Protein AF-A0A967TRV4-F1 (afdb_monomer_lite)

Structure (mmCIF, N/CA/C/O backbone):
data_AF-A0A967TRV4-F1
#
_entry.id   AF-A0A967TRV4-F1
#
loop_
_atom_site.group_PDB
_atom_site.id
_atom_site.type_symbol
_atom_site.label_atom_id
_atom_site.label_alt_id
_atom_site.label_comp_id
_atom_site.label_asym_id
_atom_site.label_entity_id
_atom_site.label_seq_id
_atom_site.pdbx_PDB_ins_code
_atom_site.Cartn_x
_atom_site.Cartn_y
_atom_site.Cartn_z
_atom_site.occupancy
_atom_site.B_iso_or_equiv
_atom_site.auth_seq_id
_atom_site.auth_comp_id
_atom_site.auth_asym_id
_atom_site.auth_atom_id
_atom_site.pdbx_PDB_model_num
ATOM 1 N N . MET A 1 1 ? -1.307 2.477 20.559 1.00 82.19 1 MET A N 1
ATOM 2 C CA . MET A 1 1 ? -1.775 1.413 19.626 1.00 82.19 1 MET A CA 1
ATOM 3 C C . MET A 1 1 ? -2.539 0.290 20.366 1.00 82.19 1 MET A C 1
ATOM 5 O O . MET A 1 1 ? -2.306 0.097 21.552 1.00 82.19 1 MET A O 1
ATOM 9 N N . ARG A 1 2 ? -3.446 -0.482 19.723 1.00 87.88 2 ARG A N 1
ATOM 10 C CA . ARG A 1 2 ? -4.072 -1.699 20.320 1.00 87.88 2 ARG A CA 1
ATOM 11 C C . ARG A 1 2 ? -3.816 -2.937 19.457 1.00 87.88 2 ARG A C 1
ATOM 13 O O . ARG A 1 2 ? -4.226 -2.971 18.302 1.00 87.88 2 ARG A O 1
ATOM 20 N N . ARG A 1 3 ? -3.208 -3.984 20.027 1.00 88.81 3 ARG A N 1
ATOM 21 C CA . ARG A 1 3 ? -2.994 -5.275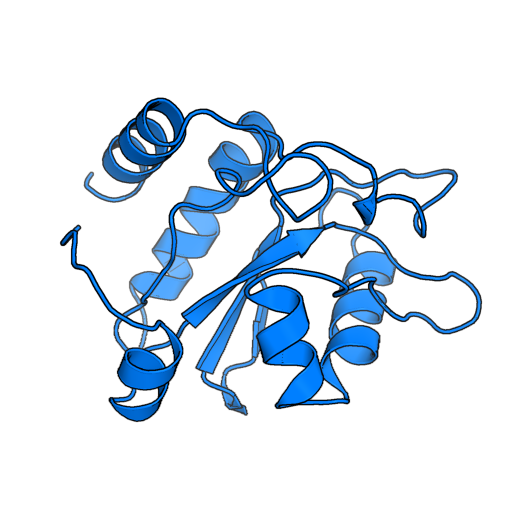 19.345 1.00 88.81 3 ARG A CA 1
ATOM 22 C C . ARG A 1 3 ? -4.223 -6.178 19.504 1.00 88.81 3 ARG A C 1
ATOM 24 O O . ARG A 1 3 ? -4.724 -6.357 20.611 1.00 88.81 3 ARG A O 1
ATOM 31 N N . VAL A 1 4 ? -4.705 -6.750 18.403 1.00 92.75 4 VAL A N 1
ATOM 32 C CA . VAL A 1 4 ? -5.882 -7.637 18.360 1.00 92.75 4 VAL A CA 1
ATOM 33 C C . VAL A 1 4 ? -5.653 -8.787 17.381 1.00 92.75 4 VAL A C 1
ATOM 35 O O . VAL A 1 4 ? -4.805 -8.695 16.497 1.00 92.75 4 VAL A O 1
ATOM 38 N N . ARG A 1 5 ? -6.426 -9.868 17.519 1.00 92.56 5 ARG A N 1
ATOM 39 C CA . ARG A 1 5 ? -6.487 -10.960 16.540 1.00 92.56 5 ARG A CA 1
ATOM 40 C C . ARG A 1 5 ? -7.801 -10.859 15.766 1.00 92.56 5 ARG A C 1
ATOM 42 O O . ARG A 1 5 ? -8.851 -10.779 16.392 1.00 92.56 5 ARG A O 1
ATOM 49 N N . GLY A 1 6 ? -7.742 -10.902 14.438 1.00 93.25 6 GLY A N 1
ATOM 50 C CA . GLY A 1 6 ? -8.920 -10.857 13.567 1.00 93.25 6 GLY A CA 1
ATOM 51 C C . GLY A 1 6 ? -8.543 -10.760 12.089 1.00 93.25 6 GLY A C 1
ATOM 52 O O . GLY A 1 6 ? -7.355 -10.799 11.759 1.00 93.25 6 GLY A O 1
ATOM 53 N N . ASP A 1 7 ? -9.548 -10.635 11.224 1.00 95.06 7 ASP A N 1
ATOM 54 C CA . ASP A 1 7 ? -9.382 -10.343 9.797 1.00 95.06 7 ASP A CA 1
ATOM 55 C C . ASP A 1 7 ? -9.482 -8.827 9.565 1.00 95.06 7 ASP A C 1
ATOM 57 O O . ASP A 1 7 ? -10.413 -8.183 10.044 1.00 95.06 7 ASP A O 1
ATOM 61 N N . LEU A 1 8 ? -8.528 -8.241 8.833 1.00 96.19 8 LEU A N 1
ATOM 62 C CA . LEU A 1 8 ? -8.542 -6.814 8.491 1.00 96.19 8 LEU A CA 1
ATOM 63 C C . LEU A 1 8 ? -9.799 -6.405 7.716 1.00 96.19 8 LEU A C 1
ATOM 65 O O . LEU A 1 8 ? -10.244 -5.270 7.854 1.00 96.19 8 LEU A O 1
ATOM 69 N N . TRP A 1 9 ? -10.382 -7.305 6.925 1.00 97.69 9 TRP A N 1
ATOM 70 C CA . TRP A 1 9 ? -11.586 -7.005 6.153 1.00 97.69 9 TRP A CA 1
ATOM 71 C C . TRP A 1 9 ? -12.848 -6.920 7.012 1.00 97.69 9 TRP A C 1
ATOM 73 O O . TRP A 1 9 ? -13.764 -6.195 6.632 1.00 97.69 9 TRP A O 1
ATOM 83 N N . ASP A 1 10 ? -12.883 -7.579 8.174 1.00 97.94 10 ASP A N 1
ATOM 84 C CA . ASP A 1 10 ? -13.974 -7.402 9.140 1.00 97.94 10 ASP A CA 1
ATOM 85 C C . ASP A 1 10 ? -13.906 -5.990 9.741 1.00 97.94 10 ASP A C 1
ATOM 87 O O . ASP A 1 10 ? -14.896 -5.265 9.760 1.00 97.94 10 ASP A O 1
ATOM 91 N N . TRP A 1 11 ? -12.703 -5.533 10.114 1.00 97.12 11 TRP A N 1
ATOM 92 C CA . TRP A 1 11 ? -12.492 -4.154 10.574 1.00 97.12 11 TRP A CA 1
ATOM 93 C C . TRP A 1 11 ? -12.838 -3.124 9.492 1.00 97.12 11 TRP A C 1
ATOM 95 O O . TRP A 1 11 ? -13.407 -2.076 9.798 1.00 97.12 11 TRP A O 1
ATOM 105 N N . HIS A 1 12 ? -12.515 -3.423 8.228 1.00 98.00 12 HIS A N 1
ATOM 106 C CA . HIS A 1 12 ? -12.898 -2.593 7.081 1.00 98.00 12 HIS A CA 1
ATOM 107 C C . HIS A 1 12 ? -14.419 -2.468 6.950 1.00 98.00 12 HIS A C 1
ATOM 109 O O . HIS A 1 12 ? -14.926 -1.361 6.781 1.00 98.00 12 HIS A O 1
ATOM 115 N N . ALA A 1 13 ? -15.154 -3.574 7.108 1.00 97.62 13 ALA A N 1
ATOM 116 C CA . ALA A 1 13 ? -16.617 -3.570 7.117 1.00 97.62 13 ALA A CA 1
ATOM 117 C C . ALA A 1 13 ? -17.198 -2.757 8.291 1.00 97.62 13 ALA A C 1
ATOM 119 O O . ALA A 1 13 ? -18.222 -2.096 8.127 1.00 97.62 13 ALA A O 1
ATOM 120 N N . ASP A 1 14 ? -16.497 -2.726 9.427 1.00 96.88 14 ASP A N 1
ATOM 121 C CA . ASP A 1 14 ? -16.823 -1.895 10.595 1.00 96.88 14 ASP A CA 1
ATOM 122 C C . ASP A 1 14 ? -16.398 -0.418 10.439 1.00 96.88 14 ASP A C 1
ATOM 124 O O . ASP A 1 14 ? -16.414 0.354 11.400 1.00 96.88 14 ASP A O 1
ATOM 128 N N . GLY A 1 15 ? -15.996 -0.001 9.235 1.00 96.69 15 GLY A N 1
ATOM 129 C CA . GLY A 1 15 ? -15.665 1.385 8.908 1.00 96.69 15 GLY A CA 1
ATOM 130 C C . GLY A 1 15 ? -14.222 1.791 9.205 1.00 96.69 15 GLY A C 1
ATOM 131 O O . GLY A 1 15 ? -13.912 2.981 9.152 1.00 96.69 15 GLY A O 1
ATOM 132 N N . HIS A 1 16 ? -13.326 0.846 9.505 1.00 97.62 16 HIS A N 1
ATOM 133 C CA . HIS A 1 16 ? -11.899 1.148 9.624 1.00 97.62 16 HIS A CA 1
ATOM 134 C C . HIS A 1 16 ? -11.274 1.334 8.243 1.00 97.62 16 HIS A C 1
ATOM 136 O O . HIS A 1 16 ? -11.609 0.642 7.281 1.00 97.62 16 HIS A O 1
ATOM 142 N N . ARG A 1 17 ? -10.274 2.209 8.161 1.00 97.94 17 ARG A N 1
ATOM 143 C CA . ARG A 1 17 ? -9.349 2.213 7.027 1.00 97.94 17 ARG A CA 1
ATOM 144 C C . ARG A 1 17 ? -8.327 1.103 7.213 1.00 97.94 17 ARG A C 1
ATOM 146 O O . ARG A 1 17 ? -7.861 0.886 8.330 1.00 97.94 17 ARG A O 1
ATOM 153 N N . ILE A 1 18 ? -7.944 0.420 6.140 1.00 97.81 18 ILE A N 1
ATOM 154 C CA . ILE A 1 18 ? -6.967 -0.673 6.225 1.00 97.81 18 ILE A CA 1
ATOM 155 C C . ILE A 1 18 ? -5.657 -0.341 5.524 1.00 97.81 18 ILE A C 1
ATOM 157 O O . ILE A 1 18 ? -5.634 0.214 4.426 1.00 97.81 18 ILE A O 1
ATOM 161 N N . VAL A 1 19 ? -4.552 -0.733 6.155 1.00 97.56 19 VAL A N 1
ATOM 162 C CA . VAL A 1 19 ? -3.214 -0.601 5.577 1.00 97.56 19 VAL A CA 1
ATOM 163 C C . VAL A 1 19 ? -2.900 -1.796 4.683 1.00 97.56 19 VAL A C 1
ATOM 165 O O . VAL A 1 19 ? -2.861 -2.947 5.126 1.00 97.56 19 VAL A O 1
ATOM 168 N N . ILE A 1 20 ? -2.615 -1.506 3.420 1.00 97.62 20 ILE A N 1
ATOM 169 C CA . ILE A 1 20 ? -2.176 -2.451 2.404 1.00 97.62 20 ILE A CA 1
ATOM 170 C C . ILE A 1 20 ? -0.660 -2.327 2.269 1.00 97.62 20 ILE A C 1
ATOM 172 O O . ILE A 1 20 ? -0.155 -1.346 1.728 1.00 97.62 20 ILE A O 1
ATOM 176 N N . SER A 1 21 ? 0.078 -3.328 2.750 1.00 95.94 21 SER A N 1
ATOM 177 C CA . SER A 1 21 ? 1.526 -3.383 2.549 1.00 95.94 21 SER A CA 1
ATOM 178 C C . SER A 1 21 ? 1.854 -3.725 1.096 1.00 95.94 21 SER A C 1
ATOM 180 O O . SER A 1 21 ? 1.392 -4.735 0.558 1.00 95.94 21 SER A O 1
ATOM 182 N N . THR A 1 22 ? 2.656 -2.884 0.447 1.00 96.12 22 THR A N 1
ATOM 183 C CA . THR A 1 22 ? 2.939 -2.989 -0.991 1.00 96.12 22 THR A CA 1
ATOM 184 C C . THR A 1 22 ? 4.427 -2.944 -1.314 1.00 96.12 22 THR A C 1
ATOM 186 O O . THR A 1 22 ? 5.271 -2.547 -0.512 1.00 96.12 22 THR A O 1
ATOM 189 N N . ASN A 1 23 ? 4.769 -3.381 -2.524 1.00 95.94 23 ASN A N 1
ATOM 190 C CA . ASN A 1 23 ? 6.057 -3.062 -3.130 1.00 95.94 23 ASN A CA 1
ATOM 191 C C . ASN A 1 23 ? 5.946 -1.785 -3.947 1.00 95.94 23 ASN A C 1
ATOM 193 O O . ASN A 1 23 ? 4.896 -1.540 -4.539 1.00 95.94 23 ASN A O 1
ATOM 197 N N . ILE A 1 24 ? 7.040 -1.035 -4.037 1.00 97.31 24 ILE A N 1
ATOM 198 C CA . ILE A 1 24 ? 7.157 0.022 -5.032 1.00 97.31 24 ILE A CA 1
ATOM 199 C C . ILE A 1 24 ? 7.616 -0.614 -6.342 1.00 97.31 24 ILE A C 1
ATOM 201 O O . ILE A 1 24 ? 8.747 -1.085 -6.457 1.00 97.31 24 ILE A O 1
ATOM 205 N N . GLY A 1 25 ? 6.731 -0.636 -7.331 1.00 96.75 25 GLY A N 1
ATOM 206 C CA . GLY A 1 25 ? 7.007 -1.283 -8.605 1.00 96.75 25 GLY A CA 1
ATOM 207 C C . GLY A 1 25 ? 5.820 -1.249 -9.553 1.00 96.75 25 GLY A C 1
ATOM 208 O O . GLY A 1 25 ? 4.684 -0.997 -9.150 1.00 96.75 25 GLY A O 1
ATOM 209 N N . TYR A 1 26 ? 6.085 -1.482 -10.829 1.00 98.06 26 TYR A N 1
ATOM 210 C CA . TYR A 1 26 ? 5.066 -1.547 -11.870 1.00 98.06 26 TYR A CA 1
ATOM 211 C C . TYR A 1 26 ? 5.631 -2.236 -13.111 1.00 98.06 26 TYR A C 1
ATOM 213 O O . TYR A 1 26 ? 6.827 -2.154 -13.379 1.00 98.06 26 TYR A O 1
ATOM 221 N N . CYS A 1 27 ? 4.765 -2.893 -13.880 1.00 97.81 27 CYS A N 1
ATOM 222 C CA . CYS A 1 27 ? 5.088 -3.339 -15.231 1.00 97.81 27 CYS A CA 1
ATOM 223 C C . CYS A 1 27 ? 5.163 -2.113 -16.163 1.00 97.81 27 CYS A C 1
ATOM 225 O O . CYS A 1 27 ? 4.160 -1.398 -16.263 1.00 97.81 27 CYS A O 1
ATOM 227 N N . PRO A 1 28 ? 6.289 -1.852 -16.854 1.00 96.81 28 PRO A N 1
ATOM 228 C CA . PRO A 1 28 ? 6.428 -0.695 -17.744 1.00 96.81 28 PRO A CA 1
ATOM 229 C C . PRO A 1 28 ? 5.424 -0.662 -18.902 1.00 96.81 28 PRO A C 1
ATOM 231 O O . PRO A 1 28 ? 5.071 0.416 -19.369 1.00 96.81 28 PRO A O 1
ATOM 234 N N . GLU A 1 29 ? 4.948 -1.825 -19.352 1.00 97.19 29 GLU A N 1
ATOM 235 C CA . GLU A 1 29 ? 4.021 -1.930 -20.486 1.00 97.19 29 GLU A CA 1
ATOM 236 C C . GLU A 1 29 ? 2.574 -1.611 -20.092 1.00 97.19 29 GLU A C 1
ATOM 238 O O . GLU A 1 29 ? 1.828 -1.022 -20.872 1.00 97.19 29 GLU A O 1
ATOM 243 N N . THR A 1 30 ? 2.163 -1.983 -18.874 1.00 97.75 30 THR A N 1
ATOM 244 C CA . THR A 1 30 ? 0.757 -1.891 -18.444 1.00 97.75 30 THR A CA 1
ATOM 245 C C . THR A 1 30 ? 0.525 -0.942 -17.272 1.00 97.75 30 THR A C 1
ATOM 247 O O . THR A 1 30 ? -0.618 -0.761 -16.862 1.00 97.75 30 THR A O 1
ATOM 250 N N . TYR A 1 31 ? 1.585 -0.407 -16.662 1.00 97.88 31 TYR A N 1
ATOM 251 C CA . TYR A 1 31 ? 1.552 0.348 -15.402 1.00 97.88 31 TYR A CA 1
ATOM 252 C C . TYR A 1 31 ? 0.882 -0.387 -14.232 1.00 97.88 31 TYR A C 1
ATOM 254 O O . TYR A 1 31 ? 0.383 0.242 -13.303 1.00 97.88 31 TYR A O 1
ATOM 262 N N . ARG A 1 32 ? 0.859 -1.726 -14.245 1.00 98.50 32 ARG A N 1
ATOM 263 C CA . ARG A 1 32 ? 0.245 -2.520 -13.167 1.00 98.50 32 ARG A CA 1
ATOM 264 C C . ARG A 1 32 ? 1.285 -2.878 -12.111 1.00 98.50 32 ARG A C 1
ATOM 266 O O . ARG A 1 32 ? 2.345 -3.397 -12.449 1.00 98.50 32 ARG A O 1
ATOM 273 N N . ASN A 1 33 ? 0.973 -2.644 -10.841 1.00 98.25 33 ASN A N 1
ATOM 274 C CA . ASN A 1 33 ? 1.752 -3.131 -9.704 1.00 98.25 33 ASN A CA 1
ATOM 275 C C . ASN A 1 33 ? 1.516 -4.633 -9.481 1.00 98.25 33 ASN A C 1
ATOM 277 O O . ASN A 1 33 ? 0.394 -5.128 -9.624 1.00 98.25 33 ASN A O 1
ATOM 281 N N . ASN A 1 34 ? 2.562 -5.362 -9.084 1.00 96.12 34 ASN A N 1
ATOM 282 C CA . ASN A 1 34 ? 2.416 -6.758 -8.689 1.00 96.12 34 ASN A CA 1
ATOM 283 C C . ASN A 1 34 ? 1.871 -6.857 -7.254 1.00 96.12 34 ASN A C 1
ATOM 285 O O . ASN A 1 34 ? 2.615 -6.774 -6.276 1.00 96.12 34 ASN A O 1
ATOM 289 N N . MET A 1 35 ? 0.567 -7.104 -7.147 1.00 95.38 35 MET A N 1
ATOM 290 C CA . MET A 1 35 ? -0.148 -7.361 -5.895 1.00 95.38 35 MET A CA 1
ATOM 291 C C . MET A 1 35 ? -0.461 -8.862 -5.745 1.00 95.38 35 MET A C 1
ATOM 293 O O . MET A 1 35 ? -1.609 -9.255 -5.572 1.00 95.38 35 MET A O 1
ATOM 297 N N . GLY A 1 36 ? 0.546 -9.728 -5.886 1.00 93.38 36 GLY A N 1
ATOM 298 C CA . GLY A 1 36 ? 0.357 -11.181 -6.011 1.00 93.38 36 GLY A CA 1
ATOM 299 C C . GLY A 1 36 ? 0.192 -11.979 -4.712 1.00 93.38 36 GLY A C 1
ATOM 300 O O . GLY A 1 36 ? -0.112 -13.167 -4.782 1.00 93.38 36 GLY A O 1
ATOM 301 N N . ALA A 1 37 ? 0.381 -11.378 -3.530 1.00 91.75 37 ALA A N 1
ATOM 302 C CA . ALA A 1 37 ? 0.254 -12.095 -2.259 1.00 91.75 37 ALA A CA 1
ATOM 303 C C . ALA A 1 37 ? -0.316 -11.249 -1.107 1.00 91.75 37 ALA A C 1
ATOM 305 O O . ALA A 1 37 ? -0.370 -10.019 -1.173 1.00 91.75 37 ALA A O 1
ATOM 306 N N . GLY A 1 38 ? -0.725 -11.936 -0.035 1.00 92.44 38 GLY A N 1
ATOM 307 C CA . GLY A 1 38 ? -1.124 -11.326 1.234 1.00 92.44 38 GLY A CA 1
ATOM 308 C C . GLY A 1 38 ? -2.290 -10.345 1.108 1.00 92.44 38 GLY A C 1
ATOM 309 O O . GLY A 1 38 ? -3.194 -10.528 0.290 1.00 92.44 38 GLY A O 1
ATOM 310 N N . ILE A 1 39 ? -2.255 -9.291 1.926 1.00 94.81 39 ILE A N 1
ATOM 311 C CA . ILE A 1 39 ? -3.304 -8.267 1.962 1.00 94.81 39 ILE A CA 1
ATOM 312 C C . ILE A 1 39 ? -3.411 -7.497 0.634 1.00 94.81 39 ILE A C 1
ATOM 314 O O . ILE A 1 39 ? -4.513 -7.165 0.207 1.00 94.81 39 ILE A O 1
ATOM 318 N N . ALA A 1 40 ? -2.295 -7.304 -0.078 1.00 96.19 40 ALA A N 1
ATOM 319 C CA . ALA A 1 40 ? -2.278 -6.670 -1.395 1.00 96.19 40 ALA A CA 1
ATOM 320 C C . ALA A 1 40 ? -3.054 -7.488 -2.442 1.00 96.19 40 ALA A C 1
ATOM 322 O O . ALA A 1 40 ? -3.873 -6.934 -3.172 1.00 96.19 40 ALA A O 1
ATOM 323 N N . TRP A 1 41 ? -2.869 -8.810 -2.474 1.00 96.56 41 TRP A N 1
ATOM 324 C CA . TRP A 1 41 ? -3.657 -9.695 -3.343 1.00 96.56 41 TRP A CA 1
ATOM 325 C C . TRP A 1 41 ? -5.132 -9.718 -2.977 1.00 96.56 41 TRP A C 1
ATOM 327 O O . TRP A 1 41 ? -5.999 -9.665 -3.848 1.00 96.56 41 TRP A O 1
ATOM 337 N N . GLN A 1 42 ? -5.426 -9.761 -1.679 1.00 97.38 42 GLN A N 1
ATOM 338 C CA . GLN A 1 42 ? -6.797 -9.689 -1.190 1.00 97.38 42 GLN A CA 1
ATOM 339 C C . GLN A 1 42 ? -7.483 -8.375 -1.597 1.00 97.38 42 GLN A C 1
ATOM 341 O O . GLN A 1 42 ? -8.667 -8.409 -1.933 1.00 97.38 42 GLN A O 1
ATOM 346 N N . ALA A 1 43 ? -6.754 -7.254 -1.607 1.00 98.06 43 ALA A N 1
ATOM 347 C CA . ALA A 1 43 ? -7.247 -5.961 -2.070 1.00 98.06 43 ALA A CA 1
ATOM 348 C C . ALA A 1 43 ? -7.458 -5.947 -3.589 1.00 98.06 43 ALA A C 1
ATOM 350 O O . ALA A 1 43 ? -8.548 -5.616 -4.041 1.00 98.06 43 ALA A O 1
ATOM 351 N N . ALA A 1 44 ? -6.477 -6.399 -4.375 1.00 98.25 44 ALA A N 1
ATOM 352 C CA . ALA A 1 44 ? -6.584 -6.467 -5.835 1.00 98.25 44 ALA A CA 1
ATOM 353 C C . ALA A 1 44 ? -7.715 -7.390 -6.323 1.00 98.25 44 ALA A C 1
ATOM 355 O O . ALA A 1 44 ? -8.293 -7.161 -7.381 1.00 98.25 44 ALA A O 1
ATOM 356 N N . ARG A 1 45 ? -8.058 -8.436 -5.559 1.00 98.19 45 ARG A N 1
ATOM 357 C CA . ARG A 1 45 ? -9.213 -9.297 -5.859 1.00 98.19 45 ARG A CA 1
ATOM 358 C C . ARG A 1 45 ? -10.557 -8.640 -5.568 1.00 98.19 45 ARG A C 1
ATOM 360 O O . ARG A 1 45 ? -11.527 -8.967 -6.243 1.00 98.19 45 ARG A O 1
ATOM 367 N N . ARG A 1 46 ? -10.622 -7.780 -4.550 1.00 98.25 46 ARG A N 1
ATOM 368 C CA . ARG A 1 46 ? -11.835 -7.030 -4.194 1.00 98.25 46 ARG A CA 1
ATOM 369 C C . ARG A 1 46 ? -12.044 -5.830 -5.116 1.00 98.25 46 ARG A C 1
ATOM 371 O O . ARG A 1 46 ? -13.177 -5.554 -5.486 1.00 98.25 46 ARG A O 1
ATOM 378 N N . TYR A 1 47 ? -10.952 -5.190 -5.523 1.00 98.12 47 TYR A N 1
ATOM 379 C CA . TYR A 1 47 ? -10.930 -3.973 -6.332 1.00 98.12 47 TYR A CA 1
ATOM 380 C C . TYR A 1 47 ? -9.939 -4.152 -7.505 1.00 98.12 47 TYR A C 1
ATOM 382 O O . TYR A 1 47 ? -8.741 -3.860 -7.369 1.00 98.12 47 TYR A O 1
ATOM 390 N N . PRO A 1 48 ? -10.396 -4.710 -8.646 1.00 98.12 48 PRO A N 1
ATOM 391 C CA . PRO A 1 48 ? -9.535 -5.104 -9.771 1.00 98.12 48 PRO A CA 1
ATOM 392 C C . PRO A 1 48 ? -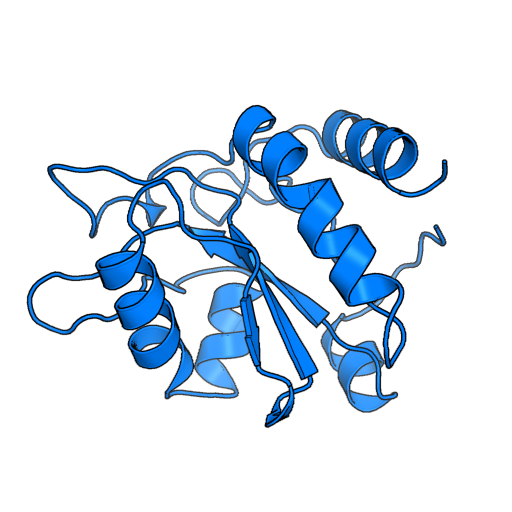8.743 -3.972 -10.442 1.00 98.12 48 PRO A C 1
ATOM 394 O O . PRO A 1 48 ? -7.775 -4.240 -11.164 1.00 98.12 48 PRO A O 1
ATOM 397 N N . GLU A 1 49 ? -9.137 -2.721 -10.218 1.00 97.94 49 GLU A N 1
ATOM 398 C CA . GLU A 1 49 ? -8.492 -1.509 -10.719 1.00 97.94 49 GLU A CA 1
ATOM 399 C C . GLU A 1 49 ? -7.270 -1.080 -9.893 1.00 97.94 49 GLU A C 1
ATOM 401 O O . GLU A 1 49 ? -6.418 -0.342 -10.394 1.00 97.94 49 GLU A O 1
ATOM 406 N N . LEU A 1 50 ? -7.137 -1.558 -8.648 1.00 98.50 50 LEU A N 1
ATOM 407 C CA . LEU A 1 50 ? -6.051 -1.149 -7.749 1.00 98.50 50 LEU A CA 1
ATOM 408 C C . LEU A 1 50 ? -4.643 -1.396 -8.301 1.00 98.50 50 LEU A C 1
ATOM 410 O O . LEU A 1 50 ? -3.814 -0.499 -8.146 1.00 98.50 50 LEU A O 1
ATOM 414 N N . PRO A 1 51 ? -4.333 -2.538 -8.950 1.00 98.62 51 PRO A N 1
ATOM 415 C CA . PRO A 1 51 ? -2.996 -2.766 -9.488 1.00 98.62 51 PRO A CA 1
ATOM 416 C C . PRO A 1 51 ? -2.574 -1.699 -10.496 1.00 98.62 51 PRO A C 1
ATOM 418 O O . PRO A 1 51 ? -1.435 -1.246 -10.460 1.00 98.62 51 PRO A O 1
ATOM 421 N N . GLU A 1 52 ? -3.477 -1.287 -11.386 1.00 98.62 52 GLU A N 1
ATOM 422 C CA . GLU A 1 52 ? -3.183 -0.242 -12.367 1.00 98.62 52 GLU A CA 1
ATOM 423 C C . GLU A 1 52 ? -3.118 1.133 -11.704 1.00 98.62 52 GLU A C 1
ATOM 425 O O . GLU A 1 52 ? -2.169 1.880 -11.933 1.00 98.62 52 GLU A O 1
ATOM 430 N N . TRP A 1 53 ? -4.090 1.457 -10.846 1.00 98.62 53 TRP A N 1
ATOM 431 C CA . TRP A 1 53 ? -4.094 2.731 -10.134 1.00 98.62 53 TRP A CA 1
ATOM 432 C C . TRP A 1 53 ? -2.797 2.927 -9.340 1.00 98.62 53 TRP A C 1
ATOM 434 O O . TRP A 1 53 ? -2.118 3.933 -9.530 1.00 98.62 53 TRP A O 1
ATOM 444 N N . TYR A 1 54 ? -2.422 1.956 -8.503 1.00 98.62 54 TYR A N 1
ATOM 445 C CA . TYR A 1 54 ? -1.240 2.055 -7.649 1.00 98.62 54 TYR A CA 1
ATOM 446 C C . TYR A 1 54 ? 0.056 1.998 -8.464 1.00 98.62 54 TYR A C 1
ATOM 448 O O . TYR A 1 54 ? 0.983 2.758 -8.198 1.00 98.62 54 TYR A O 1
ATOM 456 N N . GLY A 1 55 ? 0.116 1.160 -9.506 1.00 98.56 55 GLY A N 1
ATOM 457 C CA . GLY A 1 55 ? 1.294 1.081 -10.370 1.00 98.56 55 GLY A CA 1
ATOM 458 C C . GLY A 1 55 ? 1.576 2.386 -11.125 1.00 98.56 55 GLY A C 1
ATOM 459 O O . GLY A 1 55 ? 2.740 2.763 -11.254 1.00 98.56 55 GLY A O 1
ATOM 460 N N . ARG A 1 56 ? 0.544 3.148 -11.520 1.00 98.62 56 ARG A N 1
ATOM 461 C CA . ARG A 1 56 ? 0.719 4.514 -12.054 1.00 98.62 56 ARG A CA 1
ATOM 462 C C . ARG A 1 56 ? 1.316 5.472 -11.022 1.00 98.62 56 ARG A C 1
ATOM 464 O O . ARG A 1 56 ? 2.160 6.285 -11.387 1.00 98.62 56 ARG A O 1
ATOM 471 N N . GLN A 1 57 ? 0.936 5.354 -9.748 1.00 98.56 57 GLN A N 1
ATOM 472 C CA . GLN A 1 57 ? 1.545 6.152 -8.677 1.00 98.56 57 GLN A CA 1
ATOM 473 C C . GLN A 1 57 ? 3.020 5.772 -8.480 1.00 98.56 57 GLN A C 1
ATOM 475 O O . GLN A 1 57 ? 3.881 6.647 -8.432 1.00 98.56 57 GLN A O 1
ATOM 480 N N . CYS A 1 58 ? 3.343 4.474 -8.471 1.00 98.31 58 CYS A N 1
ATOM 481 C CA . CYS A 1 58 ? 4.734 4.017 -8.421 1.00 98.31 58 CYS A CA 1
ATOM 482 C C . CYS A 1 58 ? 5.557 4.508 -9.619 1.00 98.31 58 CYS A C 1
ATOM 484 O O . CYS A 1 58 ? 6.730 4.832 -9.459 1.00 98.31 58 CYS A O 1
ATOM 486 N N . ALA A 1 59 ? 4.965 4.580 -10.813 1.00 98.25 59 ALA A N 1
ATOM 487 C CA . ALA A 1 59 ? 5.638 5.111 -11.994 1.00 98.25 59 ALA A CA 1
ATOM 488 C C . ALA A 1 59 ? 5.914 6.614 -11.899 1.00 98.25 59 ALA A C 1
ATOM 490 O O . ALA A 1 59 ? 6.972 7.060 -12.334 1.00 98.25 59 ALA A O 1
ATOM 491 N N . ALA A 1 60 ? 4.993 7.378 -11.311 1.00 98.19 60 ALA A N 1
ATOM 492 C CA . ALA A 1 60 ? 5.153 8.816 -11.126 1.00 98.19 60 ALA A CA 1
ATOM 493 C C . ALA A 1 60 ? 6.215 9.166 -10.071 1.00 98.19 60 ALA A C 1
ATOM 495 O O . ALA A 1 60 ? 6.949 10.135 -10.246 1.00 98.19 60 ALA A O 1
ATOM 496 N N . HIS A 1 61 ? 6.299 8.387 -8.989 1.00 97.81 61 HIS A N 1
ATOM 497 C CA . HIS A 1 61 ? 7.130 8.726 -7.830 1.00 97.81 61 HIS A CA 1
ATOM 498 C C . HIS A 1 61 ? 8.420 7.905 -7.703 1.00 97.81 61 HIS A C 1
ATOM 500 O O . HIS A 1 61 ? 9.361 8.343 -7.046 1.00 97.81 61 HIS A O 1
ATOM 506 N N . GLY A 1 62 ? 8.497 6.712 -8.299 1.00 97.12 62 GLY A N 1
ATOM 507 C CA . GLY A 1 62 ? 9.653 5.826 -8.151 1.00 97.12 62 GLY A CA 1
ATOM 508 C C . GLY A 1 62 ? 9.970 5.552 -6.678 1.00 97.12 62 GLY A C 1
ATOM 509 O O . GLY A 1 62 ? 9.066 5.287 -5.884 1.00 97.12 62 GLY A O 1
ATOM 510 N N . ALA A 1 63 ? 11.246 5.648 -6.296 1.00 96.75 63 ALA A N 1
ATOM 511 C CA . ALA A 1 63 ? 11.707 5.430 -4.919 1.00 96.75 63 ALA A CA 1
ATOM 512 C C . ALA A 1 63 ? 11.011 6.330 -3.878 1.00 96.75 63 ALA A C 1
ATOM 514 O O . ALA A 1 63 ? 10.865 5.931 -2.722 1.00 96.75 63 ALA A O 1
ATOM 515 N N . ASP A 1 64 ? 10.507 7.488 -4.303 1.00 97.25 64 ASP A N 1
ATOM 516 C CA . ASP A 1 64 ? 9.848 8.466 -3.441 1.00 97.25 64 ASP A CA 1
ATOM 517 C C . ASP A 1 64 ? 8.342 8.227 -3.296 1.00 97.25 64 ASP A C 1
ATOM 519 O O . ASP A 1 64 ? 7.632 9.083 -2.773 1.00 97.25 64 ASP A O 1
ATOM 523 N N . THR A 1 65 ? 7.834 7.066 -3.730 1.00 98.12 65 THR A N 1
ATOM 524 C CA . THR A 1 65 ? 6.419 6.709 -3.559 1.00 98.12 65 THR A CA 1
ATOM 525 C C . THR A 1 65 ? 6.014 6.867 -2.083 1.00 98.12 65 THR A C 1
ATOM 527 O O . THR A 1 65 ? 6.589 6.184 -1.222 1.00 98.12 65 THR A O 1
ATOM 530 N N . PRO A 1 66 ? 5.065 7.772 -1.770 1.00 97.69 66 PRO A N 1
ATOM 531 C CA . PRO A 1 66 ? 4.648 8.033 -0.399 1.00 97.69 66 PRO A CA 1
ATOM 532 C C . PRO A 1 66 ? 3.623 6.992 0.067 1.00 97.69 66 PRO A C 1
ATOM 534 O O . PRO A 1 66 ? 3.239 6.083 -0.678 1.00 97.69 66 PRO A O 1
ATOM 537 N N . VAL A 1 67 ? 3.148 7.136 1.304 1.00 97.94 67 VAL A N 1
ATOM 538 C CA . VAL A 1 67 ? 1.893 6.501 1.720 1.00 97.94 67 VAL A CA 1
ATOM 539 C C . VAL A 1 67 ? 0.750 7.151 0.941 1.00 97.94 67 VAL A C 1
ATOM 541 O O . VAL A 1 67 ? 0.625 8.373 0.920 1.00 97.94 67 VAL A O 1
ATOM 544 N N . LEU A 1 68 ? -0.062 6.340 0.266 1.00 97.94 68 LEU A N 1
ATOM 545 C CA . LEU A 1 68 ? -1.130 6.826 -0.612 1.00 97.94 68 LEU A CA 1
ATOM 546 C C . LEU A 1 68 ? -2.494 6.394 -0.089 1.00 97.94 68 LEU A C 1
ATOM 548 O O . LEU A 1 68 ? -2.683 5.234 0.270 1.00 97.94 68 LEU A O 1
ATOM 552 N N . GLU A 1 69 ? -3.463 7.304 -0.098 1.00 97.38 69 GLU A N 1
ATOM 553 C CA . GLU A 1 69 ? -4.835 7.012 0.319 1.00 97.38 69 GLU A CA 1
ATOM 554 C C . GLU A 1 69 ? -5.758 6.809 -0.895 1.00 97.38 69 GLU A C 1
ATOM 556 O O . GLU A 1 69 ? -5.736 7.572 -1.862 1.00 97.38 69 GLU A O 1
ATOM 561 N N . ARG A 1 70 ? -6.602 5.774 -0.824 1.00 97.38 70 ARG A N 1
ATOM 562 C CA . ARG A 1 70 ? -7.817 5.612 -1.634 1.00 97.38 70 ARG A CA 1
ATOM 563 C C . ARG A 1 70 ? -9.023 5.765 -0.728 1.00 97.38 70 ARG A C 1
ATOM 565 O O . ARG A 1 70 ? -9.563 4.775 -0.230 1.00 97.38 70 ARG A O 1
ATOM 572 N N . SER A 1 71 ? -9.394 7.017 -0.470 1.00 94.94 71 SER A N 1
ATOM 573 C CA . SER A 1 71 ? -10.397 7.376 0.537 1.00 94.94 71 SER A CA 1
ATOM 574 C C . SER A 1 71 ? -11.781 6.823 0.181 1.00 94.94 71 SER A C 1
ATOM 576 O O . SER A 1 71 ? -12.517 6.411 1.070 1.00 94.94 71 SER A O 1
ATOM 578 N N . ASP A 1 72 ? -12.096 6.718 -1.116 1.00 96.50 72 ASP A N 1
ATOM 579 C CA . ASP A 1 72 ? -13.315 6.091 -1.644 1.00 96.50 72 ASP A CA 1
ATOM 580 C C . ASP A 1 72 ? -13.442 4.604 -1.282 1.00 96.50 72 ASP A C 1
ATOM 582 O O . ASP A 1 72 ? -14.550 4.080 -1.193 1.00 96.50 72 ASP A O 1
ATOM 586 N N . LEU A 1 73 ? -12.313 3.937 -1.040 1.00 97.62 73 LEU A N 1
ATOM 587 C CA . LEU A 1 73 ? -12.242 2.520 -0.691 1.00 97.62 73 LEU A CA 1
ATOM 588 C C . LEU A 1 73 ? -11.825 2.285 0.767 1.00 97.62 73 LEU A C 1
ATOM 590 O O . LEU A 1 73 ? -11.762 1.137 1.201 1.00 97.62 73 LEU A O 1
ATOM 594 N N . GLY A 1 74 ? -11.498 3.336 1.524 1.00 97.56 74 GLY A N 1
ATOM 595 C CA . GLY A 1 74 ? -10.955 3.219 2.879 1.00 97.56 74 GLY A CA 1
ATOM 596 C C . GLY A 1 74 ? -9.619 2.464 2.941 1.00 97.56 74 GLY A C 1
ATOM 597 O O . GLY A 1 74 ? -9.399 1.683 3.866 1.00 97.56 74 GLY A O 1
ATOM 598 N N . LEU A 1 75 ? -8.737 2.645 1.951 1.00 98.31 75 LEU A N 1
ATOM 599 C CA . LEU A 1 75 ? -7.453 1.934 1.867 1.00 98.31 75 LEU A CA 1
ATOM 600 C C . LEU A 1 75 ? -6.261 2.890 1.972 1.00 98.31 75 LEU A C 1
ATOM 602 O O . LEU A 1 75 ? -6.246 3.943 1.335 1.00 98.31 75 LEU A O 1
ATOM 606 N N . LEU A 1 76 ? -5.229 2.470 2.702 1.00 98.25 76 LEU A N 1
ATOM 607 C CA . LEU A 1 76 ? -3.940 3.151 2.816 1.00 98.25 76 LEU A CA 1
ATOM 608 C C . LEU A 1 76 ? -2.842 2.247 2.254 1.00 98.25 76 LEU A C 1
ATOM 610 O O . LEU A 1 76 ? -2.586 1.168 2.779 1.00 98.25 76 LEU A O 1
ATOM 614 N N . PHE A 1 77 ? -2.185 2.665 1.182 1.00 98.25 77 PHE A N 1
ATOM 615 C CA . PHE A 1 77 ? -1.110 1.918 0.541 1.00 98.25 77 PHE A CA 1
ATOM 616 C C . PHE A 1 77 ? 0.211 2.306 1.179 1.00 98.25 77 PHE A C 1
ATOM 618 O O . PHE A 1 77 ? 0.657 3.444 1.045 1.00 98.25 77 PHE A O 1
ATOM 625 N N . PHE A 1 78 ? 0.825 1.351 1.868 1.00 97.69 78 PHE A N 1
ATOM 626 C CA . PHE A 1 78 ? 2.026 1.555 2.659 1.00 97.69 78 PHE A CA 1
ATOM 627 C C . PHE A 1 78 ? 3.203 0.806 2.022 1.00 97.69 78 PHE A C 1
ATOM 629 O O . PHE A 1 78 ? 3.273 -0.428 2.118 1.00 97.69 78 PHE A O 1
ATOM 636 N N . PRO A 1 79 ? 4.123 1.522 1.349 1.00 96.69 79 PRO A N 1
ATOM 637 C CA . PRO A 1 79 ? 5.263 0.898 0.699 1.00 96.69 79 PRO A CA 1
ATOM 638 C C . PRO A 1 79 ? 6.198 0.251 1.719 1.00 96.69 79 PRO A C 1
ATOM 640 O O . PRO A 1 79 ? 6.737 0.917 2.596 1.00 96.69 79 PRO A O 1
ATOM 643 N N . VAL A 1 80 ? 6.420 -1.056 1.585 1.00 95.88 80 VAL A N 1
ATOM 644 C CA . VAL A 1 80 ? 7.333 -1.817 2.452 1.00 95.88 80 VAL A CA 1
ATOM 645 C C . VAL A 1 80 ? 8.524 -2.401 1.707 1.00 95.88 80 VAL A C 1
ATOM 647 O O . VAL A 1 80 ? 9.537 -2.685 2.336 1.00 95.88 80 VAL A O 1
ATOM 650 N N . LYS A 1 81 ? 8.440 -2.584 0.383 1.00 95.06 81 LYS A N 1
ATOM 651 C CA . LYS A 1 81 ? 9.562 -3.064 -0.443 1.00 95.06 81 LYS A CA 1
ATOM 652 C C . LYS A 1 81 ? 10.077 -1.951 -1.356 1.00 95.06 81 LYS A C 1
ATOM 654 O O . LYS A 1 81 ? 9.250 -1.288 -1.989 1.00 95.06 81 LYS A O 1
ATOM 659 N N . PRO A 1 82 ? 11.405 -1.765 -1.442 1.00 95.44 82 PRO A N 1
ATOM 660 C CA . PRO A 1 82 ? 12.005 -0.651 -2.159 1.00 95.44 82 PRO A CA 1
ATOM 661 C C . PRO A 1 82 ? 11.820 -0.763 -3.673 1.00 95.44 82 PRO A C 1
ATOM 663 O O . PRO A 1 82 ? 11.628 -1.848 -4.226 1.00 95.44 82 PRO A O 1
ATOM 666 N N . PHE A 1 83 ? 11.921 0.388 -4.330 1.00 96.75 83 PHE A N 1
ATOM 667 C CA . PHE A 1 83 ? 11.897 0.505 -5.780 1.00 96.75 83 PHE A CA 1
ATOM 668 C C . PHE A 1 83 ? 13.187 -0.026 -6.414 1.00 96.75 83 PHE A C 1
ATOM 670 O O . PHE A 1 83 ? 14.270 0.117 -5.848 1.00 96.75 83 PHE A O 1
ATOM 677 N N . VAL A 1 84 ? 13.078 -0.585 -7.621 1.00 95.94 84 VAL A N 1
ATOM 678 C CA . VAL A 1 84 ? 14.216 -1.069 -8.416 1.00 95.94 84 VAL A CA 1
ATOM 679 C C . VAL A 1 84 ? 14.283 -0.252 -9.716 1.00 95.94 84 VAL A C 1
ATOM 681 O O . VAL A 1 84 ? 13.537 -0.546 -10.647 1.00 95.94 84 VAL A O 1
ATOM 684 N N . PRO A 1 85 ? 15.152 0.776 -9.820 1.00 92.31 85 PRO A N 1
ATOM 685 C CA . PRO A 1 85 ? 15.098 1.759 -10.911 1.00 92.31 85 PRO A CA 1
ATOM 686 C C . PRO A 1 85 ? 15.212 1.191 -12.328 1.00 92.31 85 PRO A C 1
ATOM 688 O O . PRO A 1 85 ? 14.548 1.671 -13.241 1.00 92.31 85 PRO A O 1
ATOM 691 N N . HIS A 1 86 ? 16.046 0.170 -12.518 1.00 93.56 86 HIS A N 1
ATOM 692 C CA . HIS A 1 86 ? 16.292 -0.431 -13.833 1.00 93.56 86 HIS A CA 1
ATOM 693 C C . HIS A 1 86 ? 15.398 -1.642 -14.129 1.00 93.56 86 HIS A C 1
ATOM 695 O O . HIS A 1 86 ? 15.480 -2.201 -15.218 1.00 93.56 86 HIS A O 1
ATOM 701 N N . ASP A 1 87 ? 14.569 -2.055 -13.168 1.00 95.31 87 ASP A N 1
ATOM 702 C CA . ASP A 1 87 ? 13.658 -3.193 -13.299 1.00 95.31 87 ASP A CA 1
ATOM 703 C C . ASP A 1 87 ? 12.471 -3.030 -12.328 1.00 95.31 87 ASP A C 1
ATOM 705 O O . ASP A 1 87 ? 12.353 -3.762 -11.337 1.00 95.31 87 ASP A O 1
ATOM 709 N N . PRO A 1 88 ? 11.607 -2.022 -12.557 1.00 95.31 88 PRO A N 1
ATOM 710 C CA . PRO A 1 88 ? 10.540 -1.665 -11.624 1.00 95.31 88 PRO A CA 1
ATOM 711 C C . PRO A 1 88 ? 9.519 -2.793 -11.452 1.00 95.31 88 PRO A C 1
ATOM 713 O O . PRO A 1 88 ? 8.864 -2.883 -10.412 1.00 95.31 88 PRO A O 1
ATOM 716 N N . GLU A 1 89 ? 9.404 -3.686 -12.436 1.00 95.31 89 GLU A N 1
ATOM 717 C CA . GLU A 1 89 ? 8.535 -4.850 -12.351 1.00 95.31 89 GLU A CA 1
ATOM 718 C C . GLU A 1 89 ? 9.036 -5.840 -11.301 1.00 95.31 89 GLU A C 1
ATOM 720 O O . GLU A 1 89 ? 8.221 -6.472 -10.640 1.00 95.31 89 GLU A O 1
ATOM 725 N N . ARG A 1 90 ? 10.349 -5.943 -11.055 1.00 92.56 90 ARG A N 1
ATOM 726 C CA . ARG A 1 90 ? 10.915 -6.834 -10.027 1.00 92.56 90 ARG A CA 1
ATOM 727 C C . ARG A 1 90 ? 10.918 -6.269 -8.608 1.00 92.56 90 ARG A C 1
ATOM 729 O O . ARG A 1 90 ? 11.444 -6.925 -7.704 1.00 92.56 90 ARG A O 1
ATOM 736 N N . GLY A 1 91 ? 10.276 -5.126 -8.357 1.00 88.62 91 GLY A N 1
ATOM 737 C CA . GLY A 1 91 ? 10.102 -4.585 -7.000 1.00 88.62 91 GLY A CA 1
ATOM 738 C C . GLY A 1 91 ? 9.454 -5.586 -6.028 1.00 88.62 91 GLY A C 1
ATOM 739 O O . GLY A 1 91 ? 9.812 -5.658 -4.852 1.00 88.62 91 GLY A O 1
ATOM 740 N N . TRP A 1 92 ? 8.564 -6.458 -6.519 1.00 88.75 92 TRP A N 1
ATOM 741 C CA . TRP A 1 92 ? 7.938 -7.501 -5.695 1.00 88.75 92 TRP A CA 1
ATOM 742 C C . TRP A 1 92 ? 8.917 -8.559 -5.178 1.00 88.75 92 TRP A C 1
ATOM 744 O O . TRP A 1 92 ? 8.647 -9.155 -4.134 1.00 88.75 92 TRP A O 1
ATOM 754 N N . ALA A 1 93 ? 10.036 -8.799 -5.865 1.00 89.75 93 ALA A N 1
ATOM 755 C CA . ALA A 1 93 ? 11.013 -9.818 -5.485 1.00 89.75 93 ALA A CA 1
ATOM 756 C C . ALA A 1 93 ? 11.932 -9.360 -4.339 1.00 89.75 93 ALA A C 1
ATOM 758 O O . ALA A 1 93 ? 12.626 -10.180 -3.741 1.00 89.75 93 ALA A O 1
ATOM 759 N N . GLN A 1 94 ? 11.923 -8.065 -4.012 1.00 90.00 94 GLN A N 1
ATOM 760 C CA . GLN A 1 94 ? 12.705 -7.514 -2.910 1.00 90.00 94 GLN A CA 1
ATOM 761 C C . GLN A 1 94 ? 12.146 -7.960 -1.553 1.00 90.00 94 GLN A C 1
ATOM 763 O O . GLN A 1 94 ? 10.962 -8.285 -1.421 1.00 90.00 94 GLN A O 1
ATOM 768 N N . ASN A 1 95 ? 12.992 -7.953 -0.524 1.00 90.81 95 ASN A N 1
ATOM 769 C CA . ASN A 1 95 ? 12.538 -8.073 0.862 1.00 90.81 95 ASN A CA 1
ATOM 770 C C . ASN A 1 95 ? 11.945 -6.745 1.340 1.00 90.81 95 ASN A C 1
ATOM 772 O O . ASN A 1 95 ? 12.244 -5.685 0.786 1.00 90.81 95 ASN A O 1
ATOM 776 N N . ALA A 1 96 ? 11.104 -6.804 2.373 1.00 93.00 96 ALA A N 1
ATOM 777 C CA . ALA A 1 96 ? 10.676 -5.583 3.042 1.00 93.00 96 ALA A CA 1
ATOM 778 C C . ALA A 1 96 ? 11.881 -4.868 3.683 1.00 93.00 96 ALA A C 1
ATOM 780 O O . ALA A 1 96 ? 12.810 -5.521 4.160 1.00 93.00 96 ALA A O 1
ATOM 781 N N . SER A 1 97 ? 11.863 -3.537 3.679 1.00 93.88 97 SER A N 1
ATOM 782 C CA . SER A 1 97 ? 12.929 -2.686 4.208 1.00 93.88 97 SER A CA 1
ATOM 783 C C . SER A 1 97 ? 12.455 -1.975 5.473 1.00 93.88 97 SER A C 1
ATOM 785 O O . SER A 1 97 ? 11.489 -1.217 5.432 1.00 93.88 97 SER A O 1
ATOM 787 N N . LEU A 1 98 ? 13.153 -2.200 6.591 1.00 92.50 98 LEU A N 1
ATOM 788 C CA . LEU A 1 98 ? 12.900 -1.471 7.840 1.00 92.50 98 LEU A CA 1
ATOM 789 C C . LEU A 1 98 ? 13.134 0.030 7.676 1.00 92.50 98 LEU A C 1
ATOM 791 O O . LEU A 1 98 ? 12.374 0.816 8.224 1.00 92.50 98 LEU A O 1
ATOM 795 N N . GLU A 1 99 ? 14.147 0.421 6.904 1.00 94.06 99 GLU A N 1
ATOM 796 C CA . GLU A 1 99 ? 14.446 1.825 6.617 1.00 94.06 99 GLU A CA 1
ATOM 797 C C . GLU A 1 99 ? 13.297 2.490 5.855 1.00 94.06 99 GLU A C 1
ATOM 799 O O . GLU A 1 99 ? 12.841 3.569 6.230 1.00 94.06 99 GLU A O 1
ATOM 804 N N . LEU A 1 100 ? 12.768 1.810 4.830 1.00 95.44 100 LEU A N 1
ATOM 805 C CA . LEU A 1 100 ? 11.618 2.313 4.086 1.00 95.44 100 LEU A CA 1
ATOM 806 C C . LEU A 1 100 ? 10.394 2.437 4.998 1.00 95.44 100 LEU A C 1
ATOM 808 O O . LEU A 1 100 ? 9.767 3.492 5.010 1.00 95.44 100 LEU A O 1
ATOM 812 N N . ILE A 1 101 ? 10.095 1.400 5.791 1.00 95.06 101 ILE A N 1
ATOM 813 C CA . ILE A 1 101 ? 8.985 1.411 6.755 1.00 95.06 101 ILE A CA 1
ATOM 814 C C . ILE A 1 101 ? 9.137 2.593 7.717 1.00 95.06 101 ILE A C 1
ATOM 816 O O . ILE A 1 101 ? 8.209 3.388 7.836 1.00 95.06 101 ILE A O 1
ATOM 820 N N . ALA A 1 102 ? 10.309 2.757 8.337 1.00 93.94 102 ALA A N 1
ATOM 821 C CA . ALA A 1 102 ? 10.595 3.863 9.246 1.00 93.94 102 ALA A CA 1
ATOM 822 C C . ALA A 1 102 ? 10.359 5.222 8.568 1.00 93.94 102 ALA 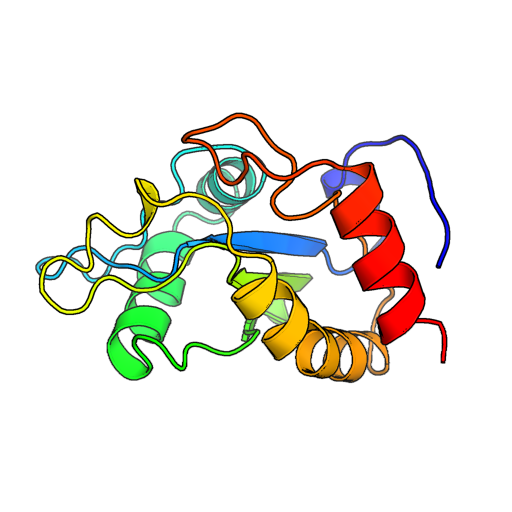A C 1
ATOM 824 O O . ALA A 1 102 ? 9.602 6.042 9.074 1.00 93.94 102 ALA A O 1
ATOM 825 N N . SER A 1 103 ? 10.901 5.423 7.362 1.00 93.62 103 SER A N 1
ATOM 826 C CA . SER A 1 103 ? 10.759 6.683 6.614 1.00 93.62 103 SER A CA 1
ATOM 827 C C . SER A 1 103 ? 9.328 7.016 6.166 1.00 93.62 103 SER A C 1
ATOM 829 O O . SER A 1 103 ? 9.077 8.113 5.661 1.00 93.62 103 SER A O 1
ATOM 831 N N . ARG A 1 104 ? 8.393 6.064 6.270 1.00 94.75 104 ARG A N 1
ATOM 832 C CA . ARG A 1 104 ? 6.994 6.222 5.848 1.00 94.75 104 ARG A CA 1
ATOM 833 C C . ARG A 1 104 ? 6.013 6.195 7.017 1.00 94.75 104 ARG A C 1
ATOM 835 O O . ARG A 1 104 ? 4.857 6.565 6.822 1.00 94.75 104 ARG A O 1
ATOM 842 N N . LEU A 1 105 ? 6.447 5.818 8.221 1.00 93.44 105 LEU A N 1
ATOM 843 C CA . LEU A 1 105 ? 5.576 5.757 9.398 1.00 93.44 105 LEU A CA 1
ATOM 844 C C . LEU A 1 105 ? 5.000 7.123 9.773 1.00 93.44 105 LEU A C 1
ATOM 846 O O . LEU A 1 105 ? 3.808 7.189 10.041 1.00 93.44 105 LEU A O 1
ATOM 850 N N . ALA A 1 106 ? 5.778 8.204 9.678 1.00 91.75 106 ALA A N 1
ATOM 851 C CA . ALA A 1 106 ? 5.275 9.558 9.933 1.00 91.75 106 ALA A CA 1
ATOM 852 C C . ALA A 1 106 ? 4.093 9.930 9.013 1.00 91.75 106 ALA A C 1
ATOM 854 O O . ALA A 1 106 ? 3.062 10.398 9.482 1.00 91.75 106 ALA A O 1
ATOM 855 N N . GLN A 1 107 ? 4.184 9.622 7.712 1.00 93.50 107 GLN A N 1
ATOM 856 C CA . GLN A 1 107 ? 3.084 9.857 6.762 1.00 93.50 107 GLN A CA 1
ATOM 857 C C . GLN A 1 107 ? 1.851 9.005 7.092 1.00 93.50 107 GLN A C 1
ATOM 859 O O . GLN A 1 107 ? 0.715 9.458 6.960 1.00 93.50 107 GLN A O 1
ATOM 864 N N . LEU A 1 108 ? 2.062 7.760 7.530 1.00 93.62 108 LEU A N 1
ATOM 865 C CA . LEU A 1 108 ? 0.968 6.910 7.992 1.00 93.62 108 LEU A CA 1
ATOM 866 C C . LEU A 1 108 ? 0.322 7.473 9.267 1.00 93.62 108 LEU A C 1
ATOM 868 O O . LEU A 1 108 ? -0.900 7.433 9.374 1.00 93.62 108 LEU A O 1
ATOM 872 N N . ALA A 1 109 ? 1.115 8.007 10.198 1.00 91.69 109 ALA A N 1
ATOM 873 C CA . ALA A 1 109 ? 0.643 8.634 11.429 1.00 91.69 109 ALA A CA 1
ATOM 874 C C . ALA A 1 109 ? -0.233 9.857 11.132 1.00 91.69 109 ALA A C 1
ATOM 876 O O . ALA A 1 109 ? -1.344 9.961 11.648 1.00 91.69 109 ALA A O 1
ATOM 877 N N . GLU A 1 110 ? 0.227 10.736 10.237 1.00 92.00 110 GLU A N 1
ATOM 878 C CA . GLU A 1 110 ? -0.519 11.914 9.785 1.00 92.00 110 GLU A CA 1
ATOM 879 C C . GLU A 1 110 ? -1.874 11.523 9.184 1.00 92.00 110 GLU A C 1
ATOM 881 O O . GLU A 1 110 ? -2.910 12.075 9.559 1.00 92.00 110 GLU A O 1
ATOM 886 N N . LEU A 1 111 ? -1.888 10.520 8.300 1.00 91.38 111 LEU A N 1
ATOM 887 C CA . LEU A 1 111 ? -3.124 10.007 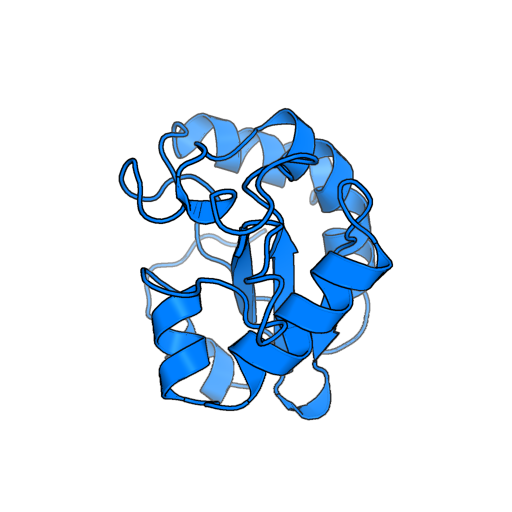7.708 1.00 91.38 111 LEU A CA 1
ATOM 888 C C . LEU A 1 111 ? -4.018 9.323 8.747 1.00 91.38 111 LEU A C 1
ATOM 890 O O . LEU A 1 111 ? -5.239 9.436 8.660 1.00 91.38 111 LEU A O 1
ATOM 894 N N . ALA A 1 112 ? -3.446 8.625 9.729 1.00 90.25 112 ALA A N 1
ATOM 895 C CA . ALA A 1 112 ? -4.193 7.961 10.794 1.00 90.25 112 ALA A CA 1
ATOM 896 C C . ALA A 1 112 ? -4.822 8.953 11.784 1.00 90.25 112 ALA A C 1
ATOM 898 O O . ALA A 1 112 ? -5.905 8.679 12.300 1.00 90.25 112 ALA A O 1
ATOM 899 N N . ALA A 1 113 ? -4.185 10.105 12.009 1.00 90.25 113 ALA A N 1
ATOM 900 C CA . ALA A 1 113 ? -4.678 11.159 12.893 1.00 90.25 113 ALA A CA 1
ATOM 901 C C . ALA A 1 113 ? -5.952 11.842 12.366 1.00 90.25 113 ALA A C 1
ATOM 903 O O . ALA A 1 113 ? -6.714 12.419 13.143 1.00 90.25 113 ALA A O 1
ATOM 904 N N . VAL A 1 114 ? -6.206 11.767 11.056 1.00 86.94 114 VAL A N 1
ATOM 905 C CA . VAL A 1 114 ? -7.385 12.358 10.415 1.00 86.94 114 VAL A CA 1
ATOM 906 C C . VAL A 1 114 ? -8.304 11.275 9.856 1.00 86.94 114 VAL A C 1
ATOM 908 O O . VAL A 1 114 ? -7.883 10.422 9.086 1.00 86.94 114 VAL A O 1
ATOM 911 N N . GLY A 1 115 ? -9.590 11.308 10.206 1.00 87.81 115 GLY A N 1
ATOM 912 C CA . GLY A 1 115 ? -10.598 10.402 9.645 1.00 87.81 115 GLY A CA 1
ATOM 913 C C . GLY A 1 115 ? -10.872 9.153 10.486 1.00 87.81 115 GLY A C 1
ATOM 914 O O . GLY A 1 115 ? -10.799 9.180 11.712 1.00 87.81 115 GLY A O 1
ATOM 915 N N . ALA A 1 116 ? -11.279 8.069 9.821 1.00 93.12 116 ALA A N 1
ATOM 916 C CA . ALA A 1 116 ? -11.689 6.839 10.494 1.00 93.12 116 ALA A CA 1
ATOM 917 C C . ALA A 1 116 ? -10.490 6.075 11.092 1.00 93.12 116 ALA A C 1
ATOM 919 O O . ALA A 1 116 ? -9.375 6.187 10.564 1.00 93.12 116 ALA A O 1
ATOM 920 N N . PRO A 1 117 ? -10.705 5.260 12.145 1.00 95.06 117 PRO A N 1
ATOM 921 C CA . PRO A 1 117 ? -9.651 4.450 12.747 1.00 95.06 117 PRO A CA 1
ATOM 922 C C . PRO A 1 117 ? -8.931 3.566 11.722 1.00 95.06 117 PRO A C 1
ATOM 924 O O . PRO A 1 117 ? -9.545 3.070 10.776 1.00 95.06 117 PRO A O 1
ATOM 927 N N . VAL A 1 118 ? -7.629 3.356 11.918 1.00 95.75 118 VAL A N 1
ATOM 928 C CA . VAL A 1 118 ? -6.784 2.568 11.011 1.00 95.75 118 VAL A CA 1
ATOM 929 C C . VAL A 1 118 ? -6.516 1.183 11.595 1.00 95.75 118 VAL A C 1
ATOM 931 O O . VAL A 1 118 ? -6.124 1.050 12.753 1.00 95.75 118 VAL A O 1
ATOM 934 N N . ALA A 1 119 ? -6.685 0.148 10.776 1.00 96.19 119 ALA A N 1
ATOM 935 C CA . ALA A 1 119 ? -6.306 -1.224 11.079 1.00 96.19 119 ALA A CA 1
ATOM 936 C C . ALA A 1 119 ? -5.164 -1.680 10.157 1.00 96.19 119 ALA A C 1
ATOM 938 O O . ALA A 1 119 ? -5.187 -1.477 8.942 1.00 96.19 119 ALA A O 1
ATOM 939 N N . MET A 1 120 ? -4.152 -2.329 10.729 1.00 94.00 120 MET A N 1
ATOM 940 C CA . MET A 1 120 ? -3.000 -2.832 9.983 1.00 94.00 120 MET A CA 1
ATOM 941 C C . MET A 1 120 ? -2.525 -4.172 10.535 1.00 94.00 120 MET A C 1
ATOM 943 O O . MET A 1 120 ? -2.579 -4.426 11.737 1.00 94.00 120 MET A O 1
ATOM 947 N N . SER A 1 121 ? -2.027 -5.030 9.649 1.00 91.44 121 SER A N 1
ATOM 948 C CA . SER A 1 121 ? -1.213 -6.180 10.048 1.00 91.44 121 SER A CA 1
ATOM 949 C C . SER A 1 121 ? 0.187 -5.722 10.463 1.00 91.44 121 SER A C 1
ATOM 951 O O . SER A 1 121 ? 0.585 -4.598 10.160 1.00 91.44 121 SER A O 1
ATOM 953 N N . THR A 1 122 ? 0.995 -6.620 11.026 1.00 88.62 122 THR A N 1
ATOM 954 C CA . THR A 1 122 ? 2.440 -6.392 11.169 1.00 88.62 122 THR A CA 1
ATOM 955 C C . THR A 1 122 ? 3.095 -6.294 9.783 1.00 88.62 122 THR A C 1
ATOM 957 O O . THR A 1 122 ? 3.377 -7.300 9.126 1.00 88.62 122 THR A O 1
ATOM 960 N N . VAL A 1 123 ? 3.266 -5.066 9.293 1.00 89.31 123 VAL A N 1
ATOM 961 C CA . VAL A 1 123 ? 3.768 -4.764 7.944 1.00 89.31 123 VAL A CA 1
ATOM 962 C C . VAL A 1 123 ? 5.176 -5.323 7.736 1.00 89.31 123 VAL A C 1
ATOM 964 O O . VAL A 1 123 ? 5.993 -5.329 8.642 1.00 89.31 123 VAL A O 1
ATOM 967 N N . GLY A 1 124 ? 5.482 -5.858 6.555 1.00 87.19 124 GLY A N 1
ATOM 968 C CA . GLY A 1 124 ? 6.824 -6.397 6.293 1.00 87.19 124 GLY A CA 1
ATOM 969 C C . GLY A 1 124 ? 7.191 -7.691 7.046 1.00 87.19 124 GLY A C 1
ATOM 970 O O . GLY A 1 124 ? 8.267 -8.236 6.812 1.00 87.19 124 GLY A O 1
ATOM 971 N N . ALA A 1 125 ? 6.308 -8.234 7.890 1.00 87.00 125 ALA A N 1
ATOM 972 C CA . ALA A 1 125 ? 6.575 -9.433 8.694 1.00 87.00 125 ALA A CA 1
ATOM 973 C C . ALA A 1 125 ? 5.954 -10.729 8.127 1.00 87.00 125 ALA A C 1
ATOM 975 O O . ALA A 1 125 ? 5.962 -11.777 8.769 1.00 87.00 125 ALA A O 1
ATOM 976 N N . GLY A 1 126 ? 5.398 -10.677 6.911 1.00 80.56 126 GLY A N 1
ATOM 977 C CA . GLY A 1 126 ? 4.930 -11.869 6.198 1.00 80.56 126 GLY A CA 1
ATOM 978 C C . GLY A 1 126 ? 6.077 -12.773 5.709 1.00 80.56 126 GLY A C 1
ATOM 979 O O . GLY A 1 126 ? 7.251 -12.427 5.858 1.00 80.56 126 GLY A O 1
ATOM 980 N N . PRO A 1 127 ? 5.765 -13.916 5.072 1.00 74.56 127 PRO A N 1
ATOM 981 C CA . PRO A 1 127 ? 6.772 -14.781 4.461 1.00 74.56 127 PRO A CA 1
ATOM 982 C C . PRO A 1 127 ? 7.713 -14.040 3.493 1.00 74.56 127 PRO A C 1
ATOM 984 O O . PRO A 1 127 ? 7.335 -13.067 2.824 1.00 74.56 127 PRO A O 1
ATOM 987 N N . LYS A 1 128 ? 8.955 -14.531 3.378 1.00 68.81 128 LYS A N 1
ATOM 988 C CA . LYS A 1 128 ? 9.901 -14.050 2.358 1.00 68.81 128 LYS A CA 1
ATOM 989 C C . LYS A 1 128 ? 9.283 -14.223 0.967 1.00 68.81 128 LYS A C 1
ATOM 991 O O . LYS A 1 128 ? 8.645 -15.233 0.685 1.00 68.81 128 LYS A O 1
ATOM 996 N N . GLY A 1 129 ? 9.441 -13.214 0.112 1.00 61.00 129 GLY A N 1
ATOM 997 C CA . GLY A 1 129 ? 8.844 -13.181 -1.229 1.00 61.00 129 GLY A CA 1
ATOM 998 C C . GLY A 1 129 ? 7.397 -12.667 -1.291 1.00 61.00 129 GLY A C 1
ATOM 999 O O . GLY A 1 129 ? 7.012 -12.120 -2.317 1.00 61.00 129 GLY A O 1
ATOM 1000 N N . SER A 1 130 ? 6.616 -12.687 -0.202 1.00 61.47 130 SER A N 1
ATOM 1001 C CA . SER A 1 130 ? 5.187 -12.307 -0.224 1.00 61.47 130 SER A CA 1
ATOM 1002 C C . SER A 1 130 ? 4.862 -10.937 0.376 1.00 61.47 130 SER A C 1
ATOM 1004 O O . SER A 1 130 ? 3.705 -10.661 0.675 1.00 61.47 130 SER A O 1
ATOM 1006 N N . GLY A 1 131 ? 5.866 -10.095 0.623 1.00 60.78 131 GLY A N 1
ATOM 1007 C CA . GLY A 1 131 ? 5.654 -8.829 1.332 1.00 60.78 131 GLY A CA 1
ATOM 1008 C C . GLY A 1 131 ? 6.507 -8.672 2.580 1.00 60.78 131 GLY A C 1
ATOM 1009 O O . GLY A 1 131 ? 6.501 -7.582 3.132 1.00 60.78 131 GLY A O 1
ATOM 1010 N N . GLY A 1 132 ? 7.216 -9.719 3.028 1.00 72.31 132 GLY A N 1
ATOM 1011 C CA . GLY A 1 132 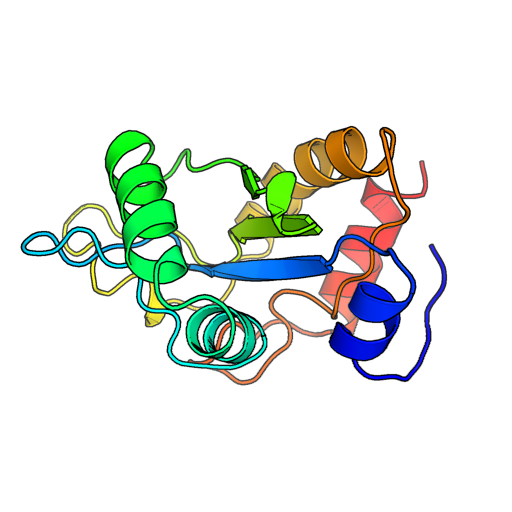? 7.9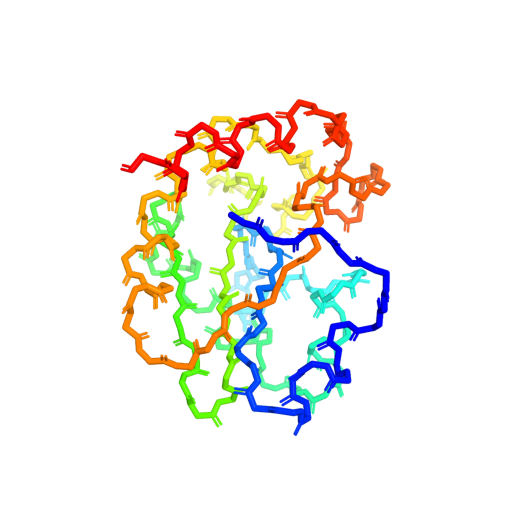28 -9.662 4.301 1.00 72.31 132 GLY A CA 1
ATOM 1012 C C . GLY A 1 132 ? 9.324 -10.268 4.334 1.00 72.31 132 GLY A C 1
ATOM 1013 O O . GLY A 1 132 ? 10.095 -10.102 3.389 1.00 72.31 132 GLY A O 1
ATOM 1014 N N . GLY A 1 133 ? 9.660 -10.907 5.454 1.00 83.06 133 GLY A N 1
ATOM 1015 C CA . GLY A 1 133 ? 11.013 -11.331 5.818 1.00 83.06 133 GLY A CA 1
ATOM 1016 C C . GLY A 1 133 ? 11.618 -10.567 6.998 1.00 83.06 133 GLY A C 1
ATOM 1017 O O . GLY A 1 133 ? 12.735 -10.898 7.392 1.00 83.06 133 GLY A O 1
ATOM 1018 N N . LEU A 1 134 ? 10.901 -9.585 7.554 1.00 89.31 134 LEU A N 1
ATOM 1019 C CA . LEU A 1 134 ? 11.288 -8.897 8.785 1.00 89.31 134 LEU A CA 1
ATOM 1020 C C . LEU A 1 134 ? 10.790 -9.651 10.017 1.00 89.31 134 LEU A C 1
ATOM 1022 O O . LEU A 1 134 ? 9.769 -10.339 9.964 1.00 89.31 134 LEU A O 1
ATOM 1026 N N . ASP A 1 135 ? 11.506 -9.489 11.127 1.00 90.31 135 ASP A N 1
ATOM 1027 C CA . ASP A 1 135 ? 11.067 -9.972 12.433 1.00 90.31 135 ASP A CA 1
ATOM 1028 C C . ASP A 1 135 ? 9.828 -9.172 12.892 1.00 90.31 135 ASP A C 1
ATOM 1030 O O . ASP A 1 135 ? 9.908 -7.942 13.006 1.00 90.31 135 ASP A O 1
ATOM 1034 N N . PRO A 1 136 ? 8.684 -9.834 13.165 1.00 87.94 136 PRO A N 1
ATOM 1035 C CA . PRO A 1 136 ? 7.495 -9.170 13.684 1.00 87.94 136 PRO A CA 1
ATOM 1036 C C . PRO A 1 136 ? 7.749 -8.322 14.937 1.00 87.94 136 PRO A C 1
ATOM 1038 O O . PRO A 1 136 ? 7.109 -7.283 15.090 1.00 87.94 136 PRO A O 1
ATOM 1041 N N . ALA A 1 137 ? 8.657 -8.746 15.824 1.00 88.94 137 ALA A N 1
ATOM 1042 C CA . ALA A 1 137 ? 8.972 -8.020 17.051 1.00 88.94 137 ALA A CA 1
ATOM 1043 C C . ALA A 1 137 ? 9.663 -6.685 16.749 1.00 88.94 137 ALA A C 1
ATOM 1045 O O . ALA A 1 137 ? 9.245 -5.656 17.272 1.00 88.94 137 ALA A O 1
ATOM 1046 N N . MET A 1 138 ? 10.637 -6.688 15.834 1.00 89.50 138 MET A N 1
ATOM 1047 C CA . MET A 1 138 ? 11.339 -5.470 15.413 1.00 89.50 138 MET A CA 1
ATOM 1048 C C . MET A 1 138 ? 10.405 -4.469 14.734 1.00 89.50 138 MET A C 1
ATOM 1050 O O . MET A 1 138 ? 10.500 -3.268 14.970 1.00 89.50 138 MET A O 1
ATOM 1054 N N . VAL A 1 139 ? 9.497 -4.950 13.880 1.00 89.81 139 VAL A N 1
ATOM 1055 C CA . VAL A 1 139 ? 8.518 -4.066 13.234 1.00 89.81 139 VAL A CA 1
ATOM 1056 C C . VAL A 1 139 ? 7.552 -3.491 14.265 1.00 89.81 139 VAL A C 1
ATOM 1058 O O . VAL A 1 139 ? 7.216 -2.316 14.188 1.00 89.81 139 VAL A O 1
ATOM 1061 N N . ALA A 1 140 ? 7.090 -4.302 15.217 1.00 88.44 140 ALA A N 1
ATOM 1062 C CA . ALA A 1 140 ? 6.174 -3.830 16.245 1.00 88.44 140 ALA A CA 1
ATOM 1063 C C . ALA A 1 140 ? 6.823 -2.766 17.142 1.00 88.44 140 ALA A C 1
ATOM 1065 O O . ALA A 1 140 ? 6.201 -1.739 17.378 1.00 88.44 140 ALA A O 1
ATOM 1066 N N . GLU A 1 141 ? 8.073 -2.976 17.563 1.00 89.50 141 GLU A N 1
ATOM 1067 C CA . GLU A 1 141 ? 8.849 -1.989 18.324 1.00 89.50 141 GLU A CA 1
ATOM 1068 C C . GLU A 1 141 ? 9.029 -0.683 17.538 1.00 89.50 141 GLU A C 1
ATOM 1070 O O . GLU A 1 141 ? 8.839 0.401 18.083 1.00 89.50 141 GLU A O 1
ATOM 1075 N N . LEU A 1 142 ? 9.333 -0.779 16.239 1.00 90.31 142 LEU A N 1
ATOM 1076 C CA . LEU A 1 142 ? 9.428 0.384 15.358 1.00 90.31 142 LEU A CA 1
ATOM 1077 C C . LEU A 1 142 ? 8.095 1.143 15.274 1.00 90.31 142 LEU A C 1
ATOM 1079 O O . LEU A 1 142 ? 8.084 2.359 15.397 1.00 90.31 142 LEU A O 1
ATOM 1083 N N . ILE A 1 143 ? 6.975 0.447 15.075 1.00 89.19 143 ILE A N 1
ATOM 1084 C CA . ILE A 1 143 ? 5.653 1.087 14.995 1.00 89.19 143 ILE A CA 1
ATOM 1085 C C . ILE A 1 143 ? 5.292 1.762 16.320 1.00 89.19 143 ILE A C 1
ATOM 1087 O O . ILE A 1 143 ? 4.813 2.889 16.307 1.00 89.19 143 ILE A O 1
ATOM 1091 N N . GLU A 1 144 ? 5.512 1.088 17.449 1.00 87.06 144 GLU A N 1
ATOM 1092 C CA . GLU A 1 144 ? 5.205 1.634 18.775 1.00 87.06 144 GLU A CA 1
ATOM 1093 C C . GLU A 1 144 ? 6.033 2.883 19.063 1.00 87.06 144 GLU A C 1
ATOM 1095 O O . GLU A 1 144 ? 5.486 3.878 19.520 1.00 87.06 144 GLU A O 1
ATOM 1100 N N . ARG A 1 145 ? 7.323 2.876 18.715 1.00 86.06 145 ARG A N 1
ATOM 1101 C CA . ARG A 1 145 ? 8.178 4.053 18.875 1.00 86.06 145 ARG A CA 1
ATOM 1102 C C . ARG A 1 145 ? 7.700 5.251 18.055 1.00 86.06 145 ARG A C 1
ATOM 1104 O O . ARG A 1 145 ? 7.739 6.361 18.554 1.00 86.06 145 ARG A O 1
ATOM 1111 N N . GLU A 1 146 ? 7.300 5.039 16.803 1.00 83.62 146 GLU A N 1
ATOM 1112 C CA . GLU A 1 146 ? 7.002 6.145 15.878 1.00 83.62 146 GLU A CA 1
ATOM 1113 C C . GLU A 1 146 ? 5.536 6.616 15.931 1.00 83.62 146 GLU A C 1
ATOM 1115 O O . GLU A 1 146 ? 5.232 7.686 15.411 1.00 83.62 146 GLU A O 1
ATOM 1120 N N . LEU A 1 147 ? 4.610 5.819 16.488 1.00 79.19 147 LEU A N 1
ATOM 1121 C CA . LEU A 1 147 ? 3.172 6.140 16.524 1.00 79.19 147 LEU A CA 1
ATOM 1122 C C . LEU A 1 147 ? 2.597 6.394 17.928 1.00 79.19 147 LEU A C 1
ATOM 1124 O O . LEU A 1 147 ? 1.468 6.878 18.004 1.00 79.19 147 LEU A O 1
ATOM 1128 N N . ASP A 1 148 ? 3.300 6.038 19.009 1.00 68.81 148 ASP A N 1
ATOM 1129 C CA . ASP A 1 148 ? 2.844 6.270 20.393 1.00 68.81 148 ASP A CA 1
ATOM 1130 C C . ASP A 1 148 ? 3.596 7.436 21.099 1.00 68.81 148 ASP A C 1
ATOM 1132 O O . ASP A 1 148 ? 3.496 7.563 22.323 1.00 68.81 148 ASP A O 1
ATOM 1136 N N . GLU A 1 149 ? 4.313 8.295 20.353 1.00 50.84 149 GLU A N 1
ATOM 1137 C CA . GLU A 1 149 ? 4.747 9.640 20.808 1.00 50.84 149 GLU A CA 1
ATOM 1138 C C . GLU A 1 149 ? 3.598 10.664 20.753 1.00 50.84 149 GLU A C 1
ATOM 1140 O O . GLU A 1 149 ? 3.474 11.455 21.721 1.00 50.84 149 GLU A O 1
#

Sequence (149 aa):
MRRVRGDLWDWHADGHRIVISTNIGYCPETYRNNMGAGIAWQAARRYPELPEWYGRQCAAHGADTPVLERSDLGLLFFPVKPFVPHDPERGWAQNASLELIASRLAQLAELAAVGAPVAMSTVGAGPKGSGGGLDPAMVAELIERELDE

pLDDT: mean 92.67, std 7.98, range [50.84, 98.62]

Radius of gyration: 14.16 Å; chains: 1; bounding box: 33×27×41 Å

Secondary structure (DSSP, 8-state):
-----S-HHHHHHTT-EEEEEEES---TTT------SHHHHHHHHH-TTHHHHHHHHHHHHGGG---EEEGGGTEEEEEEE---TT-GGGGGGSPP-HHHHHHHHHHHHHHHHSSSPEE---TT-S-BTTTB-S-HHHHHHHHHHHH--

Foldseek 3Di:
DDDDDDDVVVVVVVVAQEEDEAFLFADPVQLFGPQPADPSVVVCVVPVCVRNVVSVLSVVQPQNRAFDDPVVSSYTYQYFFGADVVHRNCSLLGQGDPVSNLVHLLVVLVVCVDDHHYDYDLAQPDDRSRRHDDDSVVSVVSNCVSNVD